Protein AF-A0A3Q0J6W7-F1 (afdb_monomer_lite)

Foldseek 3Di:
DVLLVVLLVVLLPVQLVVVVVVVVVVVVVVDDPVVVVVVVLVVVLVVSLVVLVVVLVVVCVVVVDDPDPVVSVVVSVVSSVSNSVSNVVSNVNSVVVSVVVVVVVVVVVVVVVVD

Structure (mmCIF, N/CA/C/O backbone):
data_AF-A0A3Q0J6W7-F1
#
_entry.id   AF-A0A3Q0J6W7-F1
#
loop_
_atom_site.group_PDB
_atom_site.id
_atom_site.type_symbol
_atom_site.label_atom_id
_atom_site.label_alt_id
_atom_site.label_comp_id
_atom_site.label_asym_id
_atom_site.label_entity_id
_atom_site.label_seq_id
_atom_site.pdbx_PDB_ins_code
_atom_site.Cartn_x
_atom_site.Cartn_y
_atom_site.Cartn_z
_atom_site.occupancy
_atom_site.B_iso_or_equiv
_atom_site.auth_seq_id
_atom_site.auth_comp_id
_atom_site.auth_asym_id
_atom_site.auth_atom_id
_atom_site.pdbx_PDB_model_num
ATOM 1 N N . MET A 1 1 ? -2.024 4.701 10.680 1.00 67.94 1 MET A N 1
ATOM 2 C CA . MET A 1 1 ? -0.547 4.806 10.658 1.00 67.94 1 MET A CA 1
ATOM 3 C C . MET A 1 1 ? 0.126 3.469 10.377 1.00 67.94 1 MET A C 1
ATOM 5 O O . MET A 1 1 ? 0.772 3.385 9.347 1.00 67.94 1 MET A O 1
ATOM 9 N N . PHE A 1 2 ? -0.080 2.411 11.178 1.00 83.62 2 PHE A N 1
ATOM 10 C CA . PHE A 1 2 ? 0.495 1.082 10.888 1.00 83.62 2 PHE A CA 1
ATOM 11 C C . PHE A 1 2 ? 0.123 0.547 9.491 1.00 83.62 2 PHE A C 1
ATOM 13 O O . PHE A 1 2 ? 1.011 0.288 8.691 1.00 83.62 2 PHE A O 1
ATOM 20 N N . LEU A 1 3 ? -1.176 0.513 9.156 1.00 83.94 3 LEU A N 1
ATOM 21 C CA . LEU A 1 3 ? -1.652 0.064 7.836 1.00 83.94 3 LEU A CA 1
ATOM 22 C C . LEU A 1 3 ? -1.074 0.857 6.652 1.00 83.94 3 LEU A C 1
ATOM 24 O O . LEU A 1 3 ? -0.881 0.316 5.569 1.00 83.94 3 LEU A O 1
ATOM 28 N N . MET A 1 4 ? -0.814 2.151 6.849 1.00 87.31 4 MET A N 1
ATOM 29 C CA . MET A 1 4 ? -0.234 3.003 5.810 1.00 87.31 4 MET A CA 1
ATOM 30 C C . MET A 1 4 ? 1.231 2.641 5.598 1.00 87.31 4 MET A C 1
ATOM 32 O O . MET A 1 4 ? 1.661 2.432 4.472 1.00 87.31 4 MET A O 1
ATOM 36 N N . PHE A 1 5 ? 1.983 2.500 6.691 1.00 87.88 5 PHE A N 1
ATOM 37 C CA . PHE A 1 5 ? 3.388 2.119 6.632 1.00 87.88 5 PHE A CA 1
ATOM 38 C C . PHE A 1 5 ? 3.582 0.763 5.946 1.00 87.88 5 PHE A C 1
ATOM 40 O O . PHE A 1 5 ? 4.446 0.644 5.083 1.00 87.88 5 PHE A O 1
ATOM 47 N N . THR A 1 6 ? 2.746 -0.229 6.267 1.00 86.94 6 THR A N 1
ATOM 48 C CA . THR A 1 6 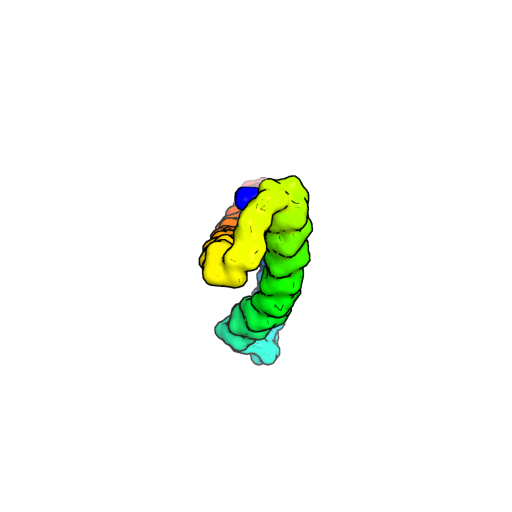? 2.811 -1.554 5.635 1.00 86.94 6 THR A CA 1
ATOM 49 C C . THR A 1 6 ? 2.435 -1.523 4.154 1.00 86.94 6 THR A C 1
ATOM 51 O O . THR A 1 6 ? 3.069 -2.207 3.362 1.00 86.94 6 THR A O 1
ATOM 54 N N . ALA A 1 7 ? 1.431 -0.725 3.766 1.00 87.38 7 ALA A N 1
ATOM 55 C CA . ALA A 1 7 ? 1.035 -0.578 2.361 1.00 87.38 7 ALA A CA 1
ATOM 56 C C . ALA A 1 7 ? 2.082 0.193 1.540 1.00 87.38 7 ALA A C 1
ATOM 58 O O . ALA A 1 7 ? 2.316 -0.104 0.372 1.00 87.38 7 ALA A O 1
ATOM 59 N N . LEU A 1 8 ? 2.731 1.186 2.151 1.00 88.75 8 LEU A N 1
ATOM 60 C CA . LEU A 1 8 ? 3.812 1.935 1.522 1.00 88.75 8 LEU A CA 1
ATOM 61 C C . LEU A 1 8 ? 5.037 1.039 1.299 1.00 88.75 8 LEU A C 1
ATOM 63 O O . LEU A 1 8 ? 5.608 1.040 0.211 1.00 88.75 8 LEU A O 1
ATOM 67 N N . SER A 1 9 ? 5.445 0.280 2.320 1.00 86.44 9 SER A N 1
ATOM 68 C CA . SER A 1 9 ? 6.650 -0.549 2.252 1.00 86.4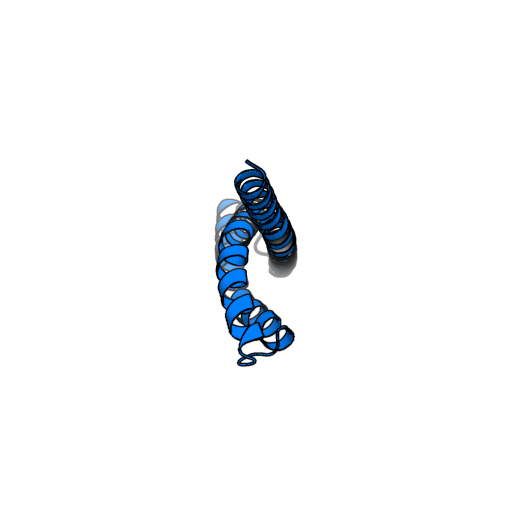4 9 SER A CA 1
ATOM 69 C C . SER A 1 9 ? 6.513 -1.708 1.268 1.00 86.44 9 SER A C 1
ATOM 71 O O . SER A 1 9 ? 7.465 -1.979 0.537 1.00 86.44 9 SER A O 1
ATOM 73 N N . SER A 1 10 ? 5.342 -2.352 1.196 1.00 85.12 10 SER A N 1
ATOM 74 C CA . SER A 1 10 ? 5.090 -3.405 0.207 1.00 85.12 10 SER A CA 1
ATOM 75 C C . SER A 1 10 ? 5.153 -2.856 -1.219 1.00 85.12 10 SER A C 1
ATOM 77 O O . SER A 1 10 ? 5.834 -3.430 -2.065 1.00 85.12 10 SER A O 1
ATOM 79 N N . MET A 1 11 ? 4.525 -1.705 -1.474 1.00 87.62 11 MET A N 1
ATOM 80 C CA . MET A 1 11 ? 4.504 -1.103 -2.808 1.00 87.62 11 MET A CA 1
ATOM 81 C C . MET A 1 11 ? 5.871 -0.595 -3.258 1.00 87.62 11 MET A C 1
ATOM 83 O O . MET A 1 11 ? 6.240 -0.795 -4.409 1.00 87.62 11 MET A O 1
ATOM 87 N N . ILE A 1 12 ? 6.667 -0.002 -2.368 1.00 88.25 12 ILE A N 1
ATOM 88 C CA . ILE A 1 12 ? 8.011 0.483 -2.724 1.00 88.25 12 ILE A CA 1
ATOM 89 C C . ILE A 1 12 ? 8.914 -0.646 -3.245 1.00 88.25 12 ILE A C 1
ATOM 91 O O . ILE A 1 12 ? 9.763 -0.390 -4.095 1.00 88.25 12 ILE A O 1
ATOM 95 N N . ILE A 1 13 ? 8.742 -1.874 -2.747 1.00 86.31 13 ILE A N 1
ATOM 96 C CA . ILE A 1 13 ? 9.583 -3.020 -3.116 1.00 86.31 13 ILE A CA 1
ATOM 97 C C . ILE A 1 13 ? 9.010 -3.766 -4.322 1.00 86.31 13 ILE A C 1
ATOM 99 O O . ILE A 1 13 ? 9.744 -4.060 -5.262 1.00 86.31 13 ILE A O 1
ATOM 103 N N . THR A 1 14 ? 7.714 -4.078 -4.308 1.00 84.38 14 THR A N 1
ATOM 104 C CA . THR A 1 14 ? 7.096 -4.932 -5.333 1.00 84.38 14 THR A CA 1
ATOM 105 C C . THR A 1 14 ? 6.978 -4.224 -6.681 1.00 84.38 14 THR A C 1
ATOM 107 O O . THR A 1 14 ? 7.259 -4.812 -7.723 1.00 84.38 14 THR A O 1
ATOM 110 N N . TYR A 1 15 ? 6.626 -2.938 -6.680 1.00 82.19 15 TYR A N 1
ATOM 111 C CA . TYR A 1 15 ? 6.359 -2.205 -7.915 1.00 82.19 15 TYR A CA 1
ATOM 112 C C . TYR A 1 15 ? 7.563 -2.049 -8.866 1.00 82.19 15 TYR A C 1
ATOM 114 O O . TYR A 1 15 ? 7.377 -2.250 -10.067 1.00 82.19 15 TYR A O 1
ATOM 122 N N . PRO A 1 16 ? 8.794 -1.721 -8.412 1.00 82.38 16 PRO A N 1
ATOM 123 C CA . PRO A 1 16 ? 9.947 -1.662 -9.316 1.00 82.38 16 PRO A CA 1
ATOM 124 C C . PRO A 1 16 ? 10.291 -3.028 -9.932 1.00 82.38 16 PRO A C 1
ATOM 126 O O . PRO A 1 16 ? 10.676 -3.089 -11.097 1.00 82.38 16 PRO A O 1
ATOM 129 N N . LEU A 1 17 ? 10.082 -4.130 -9.201 1.00 81.94 17 LEU A N 1
ATOM 130 C CA . LEU A 1 17 ? 10.310 -5.489 -9.713 1.00 81.94 17 LEU A CA 1
ATOM 131 C C . LEU A 1 17 ? 9.356 -5.826 -10.872 1.00 81.94 17 LEU A C 1
ATOM 133 O O . LEU A 1 17 ? 9.775 -6.364 -11.897 1.00 81.94 17 LEU A O 1
ATOM 137 N N . GLU A 1 18 ? 8.077 -5.477 -10.737 1.00 80.62 18 GLU A N 1
ATOM 138 C CA . GLU A 1 18 ? 7.068 -5.690 -11.784 1.00 80.62 18 GLU A CA 1
ATOM 139 C C . GLU A 1 18 ? 7.229 -4.730 -12.974 1.00 80.62 18 GLU A C 1
ATOM 141 O O . GLU A 1 18 ? 6.898 -5.061 -14.122 1.00 80.62 18 GLU A O 1
ATOM 146 N N . PHE A 1 19 ? 7.773 -3.538 -12.723 1.00 79.50 19 PHE A N 1
ATOM 147 C CA . PHE A 1 19 ? 8.000 -2.531 -13.753 1.00 79.50 19 PHE A CA 1
ATOM 148 C C . PHE A 1 19 ? 9.010 -2.996 -14.811 1.00 79.50 19 PHE A C 1
ATOM 150 O O . PHE A 1 19 ? 8.788 -2.784 -16.008 1.00 79.50 19 PHE A O 1
ATOM 157 N N . GLU A 1 20 ? 10.081 -3.691 -14.414 1.00 76.50 20 GLU A N 1
ATOM 158 C CA . GLU A 1 20 ? 11.058 -4.235 -15.366 1.00 76.50 20 GLU A CA 1
ATOM 159 C C . GLU A 1 20 ? 10.438 -5.248 -16.339 1.00 76.50 20 GLU A C 1
ATOM 161 O O . GLU A 1 20 ? 10.773 -5.254 -17.530 1.00 76.50 20 GLU A O 1
ATOM 166 N N . ILE A 1 21 ? 9.526 -6.087 -15.842 1.00 79.69 21 ILE A N 1
ATOM 167 C CA . ILE A 1 21 ? 8.811 -7.095 -16.636 1.00 79.69 21 ILE A CA 1
ATOM 168 C C . ILE A 1 21 ? 7.883 -6.387 -17.627 1.00 79.69 21 ILE A C 1
ATOM 170 O O . ILE A 1 21 ? 7.964 -6.621 -18.836 1.00 79.69 21 ILE A O 1
ATOM 174 N N . THR A 1 22 ? 7.101 -5.423 -17.136 1.00 74.88 22 THR A N 1
ATOM 175 C CA . THR A 1 22 ? 6.185 -4.615 -17.956 1.00 74.88 22 THR A CA 1
ATOM 176 C C . THR A 1 22 ? 6.926 -3.870 -19.066 1.00 74.88 22 THR A C 1
ATOM 178 O O . THR A 1 22 ? 6.455 -3.803 -20.203 1.00 74.88 22 THR A O 1
ATOM 181 N N . ARG A 1 23 ? 8.123 -3.339 -18.782 1.00 77.69 23 ARG A N 1
ATOM 182 C CA . ARG A 1 23 ? 8.951 -2.653 -19.784 1.00 77.69 23 ARG A CA 1
ATOM 183 C C . ARG A 1 23 ? 9.339 -3.583 -20.935 1.00 77.69 23 ARG A C 1
ATOM 185 O O . ARG A 1 23 ? 9.332 -3.151 -22.089 1.00 77.69 23 ARG A O 1
ATOM 192 N N . ARG A 1 24 ? 9.668 -4.847 -20.641 1.00 80.81 24 ARG A N 1
ATOM 193 C CA . ARG A 1 24 ? 10.022 -5.858 -21.655 1.00 80.81 24 ARG A CA 1
ATOM 194 C C . ARG A 1 24 ? 8.805 -6.255 -22.492 1.00 80.81 24 ARG A C 1
ATOM 196 O O . ARG A 1 24 ? 8.892 -6.276 -23.718 1.00 80.81 24 ARG A O 1
ATOM 203 N N . GLU A 1 25 ? 7.665 -6.497 -21.852 1.00 82.25 25 GLU A N 1
ATOM 204 C CA . GLU A 1 25 ? 6.422 -6.873 -22.540 1.00 82.25 25 GLU A CA 1
ATOM 205 C C . GLU A 1 25 ? 5.839 -5.735 -23.386 1.00 82.25 25 GLU A C 1
ATOM 207 O O . GLU A 1 25 ? 5.304 -5.975 -24.473 1.00 82.25 25 GLU A O 1
ATOM 212 N N . HIS A 1 26 ? 6.000 -4.485 -22.939 1.00 80.88 26 HIS A N 1
ATOM 213 C CA . HIS A 1 26 ? 5.602 -3.315 -23.713 1.00 80.88 26 HIS A CA 1
ATOM 214 C C . HIS A 1 26 ? 6.448 -3.140 -24.979 1.00 80.88 26 HIS A C 1
ATOM 216 O O . HIS A 1 26 ? 5.894 -2.883 -26.050 1.00 80.88 26 HIS A O 1
ATOM 222 N N . PHE A 1 27 ? 7.770 -3.336 -24.889 1.00 78.38 27 PHE A N 1
ATOM 223 C CA . PHE A 1 27 ? 8.652 -3.335 -26.065 1.00 78.38 27 PHE A CA 1
ATOM 224 C C . PHE A 1 27 ? 8.264 -4.421 -27.076 1.00 78.38 27 PHE A C 1
ATOM 226 O O . PHE A 1 27 ? 8.374 -4.211 -28.282 1.00 78.38 27 PHE A O 1
ATOM 233 N N . ASN A 1 28 ? 7.737 -5.544 -26.586 1.00 84.75 28 ASN A N 1
ATOM 234 C CA . ASN A 1 28 ? 7.216 -6.635 -27.403 1.00 84.75 28 ASN A CA 1
ATOM 235 C C . ASN A 1 28 ? 5.745 -6.440 -27.847 1.00 84.75 28 ASN A C 1
ATOM 237 O O . ASN A 1 28 ? 5.159 -7.337 -28.449 1.00 84.75 28 ASN A O 1
ATOM 241 N N . ARG A 1 29 ? 5.128 -5.280 -27.555 1.00 77.62 29 ARG A N 1
ATOM 242 C CA . ARG A 1 29 ? 3.734 -4.914 -27.895 1.00 77.62 29 ARG A CA 1
ATOM 243 C C . ARG A 1 29 ? 2.650 -5.901 -27.425 1.00 77.62 29 ARG A C 1
ATOM 245 O O . ARG A 1 29 ? 1.540 -5.867 -27.951 1.00 77.62 29 ARG A O 1
ATOM 252 N N . TRP A 1 30 ? 2.921 -6.734 -26.422 1.00 76.75 30 TRP A N 1
ATOM 253 C CA . TRP A 1 30 ? 1.927 -7.684 -25.903 1.00 76.75 30 TRP A CA 1
ATOM 254 C C . TRP A 1 30 ? 0.816 -7.007 -25.089 1.00 76.75 30 TRP A C 1
ATOM 256 O O . TRP A 1 30 ? -0.337 -7.422 -25.185 1.00 76.75 30 TRP A O 1
ATOM 266 N N . PHE A 1 31 ? 1.125 -5.923 -24.364 1.00 73.19 31 PHE A N 1
ATOM 267 C CA . PHE A 1 31 ? 0.145 -5.186 -23.559 1.00 73.19 31 PHE A CA 1
ATOM 268 C C . PHE A 1 31 ? 0.259 -3.660 -23.695 1.00 73.19 31 PHE A C 1
ATOM 270 O O . PHE A 1 31 ? 1.339 -3.075 -23.831 1.00 73.19 31 PHE A O 1
ATOM 277 N N . SER A 1 32 ? -0.898 -2.993 -23.625 1.00 80.12 32 SER A N 1
ATOM 278 C CA . SER A 1 32 ? -0.987 -1.537 -23.478 1.00 80.12 32 SER A CA 1
ATOM 279 C C . SER A 1 32 ? -0.702 -1.152 -22.026 1.00 80.12 32 SER A C 1
ATOM 281 O O . SER A 1 32 ? -1.363 -1.674 -21.127 1.00 80.12 32 SER A O 1
ATOM 283 N N . LEU A 1 33 ? 0.219 -0.203 -21.794 1.00 76.94 33 LEU A N 1
ATOM 284 C CA . LEU A 1 33 ? 0.591 0.265 -20.445 1.00 76.94 33 LEU A CA 1
ATOM 285 C C . LEU A 1 33 ? -0.641 0.584 -19.589 1.00 76.94 33 LEU A C 1
ATOM 287 O O . LEU A 1 33 ? -0.727 0.182 -18.436 1.00 76.94 33 LEU A O 1
ATOM 291 N N . LYS A 1 34 ? -1.624 1.285 -20.167 1.00 83.06 34 LYS A N 1
ATOM 292 C CA . LYS A 1 34 ? -2.824 1.730 -19.443 1.00 83.06 34 LYS A CA 1
ATOM 293 C C . LYS A 1 34 ? -3.663 0.562 -18.925 1.00 83.06 34 LYS A C 1
ATOM 295 O O . LYS A 1 34 ? -4.193 0.643 -17.824 1.00 83.06 34 LYS A O 1
ATOM 300 N N . ALA A 1 35 ? -3.786 -0.503 -19.717 1.00 84.06 35 ALA A N 1
ATOM 301 C CA . ALA A 1 35 ? -4.561 -1.678 -19.336 1.00 84.06 35 ALA A CA 1
ATOM 302 C C . ALA A 1 35 ? -3.880 -2.440 -18.193 1.00 84.06 35 ALA A C 1
ATOM 304 O O . ALA A 1 35 ? -4.562 -2.868 -17.269 1.00 84.06 35 ALA A O 1
ATOM 305 N N . TYR A 1 36 ? -2.546 -2.528 -18.221 1.00 83.25 36 TYR A N 1
ATOM 306 C CA . TYR A 1 36 ? -1.761 -3.134 -17.148 1.00 83.25 36 TYR A CA 1
ATOM 307 C C . TYR A 1 36 ? -1.935 -2.378 -15.825 1.00 83.25 36 TYR A C 1
ATOM 309 O O . TYR A 1 36 ? -2.362 -2.965 -14.837 1.00 83.25 36 TYR A O 1
ATOM 317 N N . TYR A 1 37 ? -1.729 -1.054 -15.827 1.00 80.75 37 TYR A N 1
ATOM 318 C CA . TYR A 1 37 ? -1.891 -0.233 -14.620 1.00 80.75 37 TYR A CA 1
ATOM 319 C C . TYR A 1 37 ? -3.290 -0.340 -14.003 1.00 80.75 37 TYR A C 1
ATOM 321 O O . TYR A 1 37 ? -3.421 -0.419 -12.782 1.00 80.75 37 TYR A O 1
ATOM 329 N N . LEU A 1 38 ? -4.336 -0.357 -14.836 1.00 85.56 38 LEU A N 1
ATOM 330 C CA . LEU A 1 38 ? -5.709 -0.526 -14.361 1.00 85.56 38 LEU A CA 1
ATOM 331 C C . LEU A 1 38 ? -5.955 -1.930 -13.803 1.00 85.56 38 LEU A C 1
ATOM 333 O O . LEU A 1 38 ? -6.594 -2.054 -12.762 1.00 85.56 38 LEU A O 1
ATOM 337 N N . ALA A 1 39 ? -5.444 -2.974 -14.459 1.00 87.56 39 ALA A N 1
ATOM 338 C CA . ALA A 1 39 ? -5.598 -4.348 -13.992 1.00 87.56 39 ALA A CA 1
ATOM 339 C C . ALA A 1 39 ? -4.930 -4.557 -12.626 1.00 87.56 39 ALA A C 1
ATOM 341 O O . ALA A 1 39 ? -5.568 -5.096 -11.721 1.00 87.56 39 ALA A O 1
ATOM 342 N N . THR A 1 40 ? -3.701 -4.063 -12.446 1.00 83.31 40 THR A N 1
ATOM 343 C CA . THR A 1 40 ? -2.980 -4.147 -11.168 1.00 83.31 40 THR A CA 1
ATOM 344 C C . THR A 1 40 ? -3.708 -3.374 -10.066 1.00 83.31 40 THR A C 1
ATOM 346 O O . THR A 1 40 ? -3.963 -3.929 -9.002 1.00 83.31 40 THR A O 1
ATOM 349 N N . MET A 1 41 ? -4.166 -2.141 -10.335 1.00 85.12 41 MET A N 1
ATOM 350 C CA . MET A 1 41 ? -4.963 -1.383 -9.356 1.00 85.12 41 MET A CA 1
ATOM 351 C C . MET A 1 41 ? -6.241 -2.120 -8.938 1.00 85.12 41 MET A C 1
ATOM 353 O O . MET A 1 41 ? -6.578 -2.151 -7.756 1.00 85.12 41 MET A O 1
ATOM 357 N N . VAL A 1 42 ? -6.966 -2.710 -9.892 1.00 89.12 42 VAL A N 1
ATOM 358 C CA . VAL A 1 42 ? -8.216 -3.430 -9.603 1.00 89.12 42 VAL A CA 1
ATOM 359 C C . VAL A 1 42 ? -7.955 -4.712 -8.811 1.00 89.12 42 VAL A C 1
ATOM 361 O O . VAL A 1 42 ? -8.755 -5.044 -7.937 1.00 89.12 42 VAL A O 1
ATOM 364 N N . ALA A 1 43 ? -6.846 -5.407 -9.073 1.00 89.50 43 ALA A N 1
ATOM 365 C CA . ALA A 1 43 ? -6.456 -6.605 -8.332 1.00 89.50 43 ALA A CA 1
ATOM 366 C C . ALA A 1 43 ? -6.093 -6.303 -6.865 1.00 89.50 43 ALA A C 1
ATOM 368 O O . ALA A 1 43 ? -6.392 -7.108 -5.980 1.00 89.50 43 ALA A O 1
ATOM 369 N N . ASP A 1 44 ? -5.522 -5.129 -6.594 1.00 86.81 44 ASP A N 1
ATOM 370 C CA . ASP A 1 44 ? -5.071 -4.750 -5.254 1.00 86.81 44 ASP A CA 1
ATOM 371 C C . ASP A 1 44 ? -6.195 -4.263 -4.322 1.00 86.81 44 ASP A C 1
ATOM 373 O O . ASP A 1 44 ? -6.158 -4.511 -3.112 1.00 86.81 44 ASP A O 1
ATOM 377 N N . ILE A 1 45 ? -7.218 -3.587 -4.860 1.00 89.44 45 ILE A N 1
ATOM 378 C CA . ILE A 1 45 ? -8.355 -3.050 -4.086 1.00 89.44 45 ILE A CA 1
ATOM 379 C C . ILE A 1 45 ? -9.032 -4.091 -3.166 1.00 89.44 45 ILE A C 1
ATOM 381 O O . ILE A 1 45 ? -9.218 -3.783 -1.983 1.00 89.44 45 ILE A O 1
ATOM 385 N N . PRO A 1 46 ? -9.417 -5.302 -3.624 1.00 90.75 46 PRO A N 1
ATOM 386 C CA . PRO A 1 46 ? -10.110 -6.267 -2.768 1.00 90.75 46 PRO A CA 1
ATOM 387 C C . PRO A 1 46 ? -9.229 -6.771 -1.621 1.00 90.75 46 PRO A C 1
ATOM 389 O O . PRO A 1 46 ? -9.704 -6.892 -0.489 1.00 90.75 46 PRO A O 1
ATOM 392 N N . VAL A 1 47 ? -7.942 -7.013 -1.887 1.00 88.75 47 VAL A N 1
ATOM 393 C CA . VAL A 1 47 ? -6.978 -7.452 -0.867 1.00 88.75 47 VAL A CA 1
ATOM 394 C C . VAL A 1 47 ? -6.783 -6.349 0.176 1.00 88.75 47 VAL A C 1
ATOM 396 O O . VAL A 1 47 ? -6.845 -6.606 1.381 1.00 88.75 47 VAL A O 1
ATOM 399 N N . GLN A 1 48 ? -6.633 -5.101 -0.271 1.00 89.06 48 GLN A N 1
ATOM 400 C CA . GLN A 1 48 ? -6.465 -3.942 0.604 1.00 89.06 48 GLN A CA 1
ATOM 401 C C . GLN A 1 48 ? -7.694 -3.694 1.489 1.00 89.06 48 GLN A C 1
ATOM 403 O O . GLN A 1 48 ? -7.555 -3.392 2.683 1.00 89.06 48 GLN A O 1
ATOM 408 N N . LEU A 1 49 ? -8.897 -3.843 0.929 1.00 90.81 49 LEU A N 1
ATOM 409 C CA . LEU A 1 49 ? -10.149 -3.683 1.662 1.00 90.81 49 LEU A CA 1
ATOM 410 C C . LEU A 1 49 ? -10.281 -4.746 2.758 1.00 90.81 49 LEU A C 1
ATOM 412 O O . LEU A 1 49 ? -10.541 -4.403 3.911 1.00 90.81 49 LEU A O 1
ATOM 416 N N . LEU A 1 50 ? -10.028 -6.014 2.427 1.00 91.81 50 LEU A N 1
ATOM 417 C CA . LEU A 1 50 ? -10.129 -7.126 3.373 1.00 91.81 50 LEU A CA 1
ATOM 418 C C . LEU A 1 50 ? -9.161 -6.952 4.554 1.00 91.81 50 LEU A C 1
ATOM 420 O O . LEU A 1 50 ? -9.574 -7.046 5.712 1.00 91.81 50 LEU A O 1
ATOM 424 N N . CYS A 1 51 ? -7.903 -6.600 4.280 1.00 89.50 51 CYS A N 1
ATOM 425 C CA . CYS A 1 51 ? -6.906 -6.322 5.317 1.00 89.50 51 CYS A CA 1
ATOM 426 C C . CYS A 1 51 ? -7.306 -5.139 6.215 1.00 89.50 51 CYS A C 1
ATOM 428 O O . CYS A 1 51 ? -7.148 -5.196 7.437 1.00 89.50 51 CYS A O 1
ATOM 430 N N . THR A 1 52 ? -7.855 -4.074 5.622 1.00 90.94 52 THR A N 1
ATOM 431 C CA . THR A 1 52 ? -8.276 -2.875 6.362 1.00 90.94 52 THR A CA 1
ATOM 432 C C . THR A 1 52 ? -9.475 -3.171 7.263 1.00 90.94 52 THR A C 1
ATOM 434 O O . THR A 1 52 ? -9.478 -2.751 8.420 1.00 90.94 52 THR A O 1
ATOM 437 N N . VAL A 1 53 ? -10.459 -3.943 6.787 1.00 91.38 53 VAL A N 1
ATOM 438 C CA . VAL A 1 53 ? -11.633 -4.332 7.586 1.00 91.38 53 VAL A CA 1
ATOM 439 C C . VAL A 1 53 ? -11.221 -5.181 8.784 1.00 91.38 53 VAL A C 1
ATOM 441 O O . VAL A 1 53 ? -11.619 -4.861 9.903 1.00 91.38 53 VAL A O 1
ATOM 444 N N . ILE A 1 54 ? -10.389 -6.211 8.583 1.00 92.06 54 ILE A N 1
ATOM 445 C CA . ILE A 1 54 ? -9.918 -7.073 9.681 1.00 92.06 54 ILE A CA 1
ATOM 446 C C . ILE A 1 54 ? -9.220 -6.231 10.754 1.00 92.06 54 ILE A C 1
ATOM 448 O O . ILE A 1 54 ? -9.546 -6.339 11.935 1.00 92.06 54 ILE A O 1
ATOM 452 N N . TYR A 1 55 ? -8.321 -5.332 10.345 1.00 90.19 55 TYR A N 1
ATOM 453 C CA . TYR A 1 55 ? -7.623 -4.443 11.271 1.00 90.19 55 TYR A CA 1
ATOM 454 C C . TYR A 1 55 ? -8.579 -3.513 12.033 1.00 90.19 55 TYR A C 1
ATOM 456 O O . TYR A 1 55 ? -8.487 -3.405 13.257 1.00 90.19 55 TYR A O 1
ATOM 464 N N . CYS A 1 56 ? -9.511 -2.855 11.334 1.00 90.12 56 CYS A N 1
ATOM 465 C CA . CYS A 1 56 ? -10.479 -1.953 11.960 1.00 90.12 56 CYS A CA 1
ATOM 466 C C . CYS A 1 56 ? -11.359 -2.687 12.977 1.00 90.12 56 CYS A C 1
ATOM 468 O O . CYS A 1 56 ? -11.579 -2.161 14.066 1.00 90.12 56 CYS A O 1
ATOM 470 N N . VAL A 1 57 ? -11.810 -3.903 12.657 1.00 90.00 57 VAL A N 1
ATOM 471 C CA . VAL A 1 57 ? -12.604 -4.739 13.567 1.00 90.00 57 VAL A CA 1
ATOM 472 C C . VAL A 1 57 ? -11.804 -5.074 14.827 1.00 90.00 57 VAL A C 1
ATOM 474 O O . VAL A 1 57 ? -12.286 -4.837 15.935 1.00 90.00 57 VAL A O 1
ATOM 477 N N . THR A 1 58 ? -10.565 -5.556 14.692 1.00 90.62 58 THR A N 1
ATOM 478 C CA . THR A 1 58 ? -9.721 -5.906 15.847 1.00 90.62 58 THR A CA 1
ATOM 479 C C . THR A 1 58 ? -9.453 -4.705 16.756 1.00 90.62 58 THR A C 1
ATOM 481 O O . THR A 1 58 ? -9.609 -4.811 17.973 1.00 90.62 58 THR A O 1
ATOM 484 N N . VAL A 1 59 ? -9.088 -3.552 16.186 1.00 89.31 59 VAL A N 1
ATOM 485 C CA . VAL A 1 59 ? -8.816 -2.332 16.967 1.00 89.31 59 VAL A CA 1
ATOM 486 C C . VAL A 1 59 ? -10.068 -1.866 17.701 1.00 89.31 59 VAL A C 1
ATOM 488 O O . VAL A 1 59 ? -9.996 -1.525 18.879 1.00 89.31 59 VA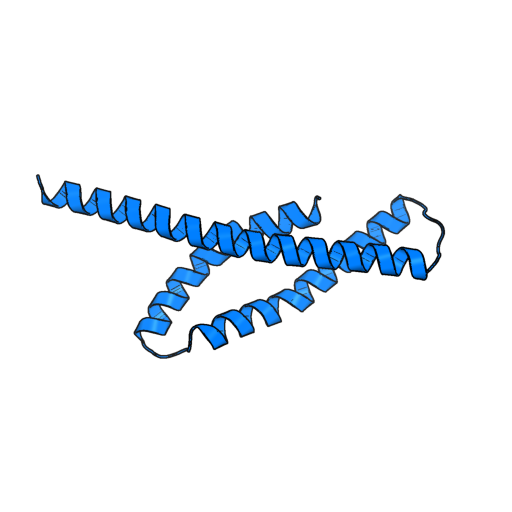L A O 1
ATOM 491 N N . TYR A 1 60 ? -11.223 -1.914 17.040 1.00 87.75 60 TYR A N 1
ATOM 492 C CA . TYR A 1 60 ? -12.484 -1.492 17.633 1.00 87.75 60 TYR A CA 1
ATOM 493 C C . TYR A 1 60 ? -12.885 -2.357 18.840 1.00 87.75 60 TYR A C 1
ATOM 495 O O . TYR A 1 60 ? -13.280 -1.822 19.880 1.00 87.75 60 TYR A O 1
ATOM 503 N N . PHE A 1 61 ? -12.691 -3.680 18.751 1.00 86.31 61 PHE A N 1
ATOM 504 C CA . PHE A 1 61 ? -12.903 -4.594 19.880 1.00 86.31 61 PHE A CA 1
ATOM 505 C C . PHE A 1 61 ? -11.957 -4.311 21.054 1.00 86.31 61 PHE A C 1
ATOM 507 O O . PHE A 1 61 ? -12.396 -4.292 22.206 1.00 86.31 61 PHE A O 1
ATOM 514 N N . ILE A 1 62 ? -10.673 -4.062 20.782 1.00 89.12 62 ILE A N 1
ATOM 515 C CA . ILE A 1 62 ? -9.672 -3.793 21.828 1.00 89.12 62 ILE A CA 1
ATOM 516 C C . ILE A 1 62 ? -9.938 -2.448 22.518 1.00 89.12 62 ILE A C 1
ATOM 518 O O . ILE A 1 62 ? -9.814 -2.342 23.738 1.00 89.12 62 ILE A O 1
ATOM 522 N N . SER A 1 63 ? -10.336 -1.425 21.760 1.00 87.06 63 SER A N 1
ATOM 523 C CA . SER A 1 63 ? -10.595 -0.081 22.286 1.00 87.06 63 SER A CA 1
ATOM 524 C C . SER A 1 63 ? -11.922 0.056 23.043 1.00 87.06 63 SER A C 1
ATOM 526 O O . SER A 1 63 ? -12.141 1.099 23.656 1.00 87.06 63 SER A O 1
ATOM 528 N N . LYS A 1 64 ? -12.795 -0.967 23.026 1.00 82.81 64 LYS A N 1
ATOM 529 C CA . LYS A 1 64 ? -14.117 -0.968 23.687 1.00 82.81 64 LYS A CA 1
ATOM 530 C C . LYS A 1 64 ? -14.964 0.272 23.357 1.00 82.81 64 LYS A C 1
ATOM 532 O O . LYS A 1 64 ? -15.622 0.837 24.230 1.00 82.81 64 LYS A O 1
ATOM 537 N N . GLN A 1 65 ? -14.927 0.723 22.103 1.00 77.75 65 GLN A N 1
ATOM 538 C CA . GLN A 1 65 ? -15.726 1.869 21.666 1.00 77.75 65 GLN A CA 1
ATOM 539 C C . GLN A 1 65 ? -17.227 1.518 21.601 1.00 77.75 65 GLN A C 1
ATOM 541 O O . GLN A 1 65 ? -17.575 0.364 21.343 1.00 77.75 65 GLN A O 1
ATOM 546 N N . PRO A 1 66 ? -18.125 2.491 21.857 1.00 78.31 66 PRO A N 1
ATOM 547 C CA . PRO A 1 66 ? -19.569 2.268 21.831 1.00 78.31 66 PRO A CA 1
ATOM 548 C C . PRO A 1 66 ? -20.027 1.868 20.427 1.00 78.31 66 PRO A C 1
ATOM 550 O O . PRO A 1 66 ? -19.726 2.584 19.473 1.00 78.31 66 PRO A O 1
ATOM 553 N N . LEU A 1 67 ? -20.766 0.753 20.349 1.00 74.25 67 LEU A N 1
ATOM 554 C CA . LEU A 1 67 ? -21.174 -0.008 19.155 1.00 74.25 67 LEU A CA 1
ATOM 555 C C . LEU A 1 67 ? -22.213 0.713 18.269 1.00 74.25 67 LEU A C 1
ATOM 557 O O . LEU A 1 67 ? -23.262 0.175 17.925 1.00 74.25 67 LEU A O 1
ATOM 561 N N . GLU A 1 68 ? -21.923 1.954 17.894 1.00 86.56 68 GLU A N 1
ATOM 562 C CA . GLU A 1 68 ? -22.706 2.724 16.930 1.00 86.56 68 GLU A CA 1
ATOM 563 C C . GLU A 1 68 ? -22.181 2.471 15.510 1.00 86.56 68 GLU A C 1
ATOM 565 O O . GLU A 1 68 ? -21.031 2.793 15.188 1.00 86.56 68 GLU A O 1
ATOM 570 N N . LEU A 1 69 ? -23.038 1.908 14.649 1.00 83.75 69 LEU A N 1
ATOM 571 C CA . LEU A 1 69 ? -22.693 1.548 13.267 1.00 83.75 69 LEU A CA 1
ATOM 572 C C . LEU A 1 69 ? -22.217 2.752 12.445 1.00 83.75 69 LEU A C 1
ATOM 574 O O . LEU A 1 69 ? -21.269 2.618 11.674 1.00 83.75 69 LEU A O 1
ATOM 578 N N . ASP A 1 70 ? -22.801 3.932 12.659 1.00 88.19 70 ASP A N 1
ATOM 579 C CA . ASP A 1 70 ? -22.430 5.150 11.929 1.00 88.19 70 ASP A CA 1
ATOM 580 C C . ASP A 1 70 ? -20.983 5.570 12.214 1.00 88.19 70 ASP A C 1
ATOM 582 O O . ASP A 1 70 ? -20.216 5.881 11.299 1.00 88.19 70 ASP A O 1
ATOM 586 N N . ARG A 1 71 ? -20.563 5.512 13.485 1.00 85.44 71 ARG A N 1
ATOM 587 C CA . ARG A 1 71 ? -19.189 5.854 13.883 1.00 85.44 71 ARG A CA 1
ATOM 588 C C . ARG A 1 71 ? -18.186 4.845 13.347 1.00 85.44 71 ARG A C 1
ATOM 590 O O . ARG A 1 71 ? -17.107 5.230 12.893 1.00 85.44 71 ARG A O 1
ATOM 597 N N . PHE A 1 72 ? -18.546 3.563 13.384 1.00 87.81 72 PHE A N 1
ATOM 598 C CA . PHE A 1 72 ? -17.717 2.503 12.824 1.00 87.81 72 PHE A CA 1
ATOM 599 C C . PHE A 1 72 ? -17.560 2.656 11.304 1.00 87.81 72 PHE A C 1
ATOM 601 O O . PHE A 1 72 ? -16.443 2.560 10.795 1.00 87.81 72 PHE A O 1
ATOM 608 N N . ALA A 1 73 ? -18.641 2.975 10.586 1.00 89.25 73 ALA A N 1
ATOM 609 C CA . ALA A 1 73 ? -18.611 3.196 9.143 1.00 89.25 73 ALA A CA 1
ATOM 610 C C . ALA A 1 73 ? -17.719 4.387 8.759 1.00 89.25 73 ALA A C 1
ATOM 612 O O . ALA A 1 73 ? -16.885 4.258 7.860 1.00 89.25 73 ALA A O 1
ATOM 613 N N . MET A 1 74 ? -17.826 5.517 9.470 1.00 90.12 74 MET A N 1
ATOM 614 C CA . MET A 1 74 ? -16.950 6.676 9.247 1.00 90.12 74 MET A CA 1
ATOM 615 C C . MET A 1 74 ? -15.475 6.331 9.497 1.00 90.12 74 MET A C 1
ATOM 617 O O . MET A 1 74 ? -14.609 6.692 8.700 1.00 90.12 74 MET A O 1
ATOM 621 N N . PHE A 1 75 ? -15.182 5.593 10.572 1.00 88.94 75 PHE A N 1
ATOM 622 C CA . PHE A 1 75 ? -13.822 5.161 10.893 1.00 88.94 75 PHE A CA 1
ATOM 623 C C . PHE A 1 75 ? -13.237 4.225 9.826 1.00 88.94 75 PHE A C 1
ATOM 625 O O . PHE A 1 75 ? -12.101 4.420 9.385 1.00 88.94 75 PHE A O 1
ATOM 632 N N . LEU A 1 76 ? -14.019 3.239 9.384 1.00 90.88 76 LEU A N 1
ATOM 633 C CA . LEU A 1 76 ? -13.630 2.291 8.342 1.00 90.88 76 LEU A CA 1
ATOM 634 C C . LEU A 1 76 ? -13.348 3.019 7.025 1.00 90.88 76 LEU A C 1
ATOM 636 O O . LEU A 1 76 ? -12.304 2.799 6.415 1.00 90.88 76 LEU A O 1
ATOM 640 N N . LEU A 1 77 ? -14.232 3.933 6.623 1.00 92.00 77 LEU A N 1
ATOM 641 C CA . LEU A 1 77 ? -14.102 4.708 5.391 1.00 92.00 77 LEU A CA 1
ATOM 642 C C . LEU A 1 77 ? -12.829 5.568 5.388 1.00 92.00 77 LEU A C 1
ATOM 644 O O . LEU A 1 77 ? -12.071 5.535 4.419 1.00 92.00 77 LEU A O 1
ATOM 648 N N . ILE A 1 78 ? -12.529 6.263 6.491 1.00 92.44 78 ILE A N 1
ATOM 649 C CA . ILE A 1 78 ? -11.281 7.034 6.633 1.00 92.44 78 ILE A CA 1
ATOM 650 C C . ILE A 1 78 ? -10.058 6.113 6.524 1.00 92.44 78 ILE A C 1
ATOM 652 O O . ILE A 1 78 ? -9.081 6.450 5.852 1.00 92.44 78 ILE A O 1
ATOM 656 N N . CYS A 1 79 ? -10.107 4.936 7.153 1.00 91.50 79 CYS A N 1
ATOM 657 C CA . CYS A 1 79 ? -9.010 3.970 7.111 1.00 91.50 79 CYS A CA 1
ATOM 658 C C . CYS A 1 79 ? -8.780 3.407 5.699 1.00 91.50 79 CYS A C 1
ATOM 660 O O . CYS A 1 79 ? -7.628 3.253 5.294 1.00 91.50 79 CYS A O 1
ATOM 662 N N . VAL A 1 80 ? -9.844 3.153 4.932 1.00 91.75 80 VAL A N 1
ATOM 663 C CA . VAL A 1 80 ? -9.754 2.727 3.525 1.00 91.75 80 VAL A CA 1
ATOM 664 C C . VAL A 1 80 ? -9.147 3.830 2.656 1.00 91.75 80 VAL A C 1
ATOM 666 O O . VAL A 1 80 ? -8.226 3.566 1.888 1.00 91.75 80 VAL A O 1
ATOM 669 N N . PHE A 1 81 ? -9.579 5.083 2.812 1.00 91.69 81 PHE A N 1
ATOM 670 C CA . PHE A 1 81 ? -8.985 6.188 2.053 1.00 91.69 81 PHE A CA 1
ATOM 671 C C . PHE A 1 81 ? -7.503 6.398 2.375 1.00 91.69 81 PHE A C 1
ATOM 673 O O . PHE A 1 81 ? -6.703 6.614 1.466 1.00 91.69 81 PHE A O 1
ATOM 680 N N . LEU A 1 82 ? -7.112 6.288 3.647 1.00 92.75 82 LEU A N 1
ATOM 681 C CA . LEU A 1 82 ? -5.711 6.414 4.060 1.00 92.75 82 LEU A CA 1
ATOM 682 C C . LEU A 1 82 ? -4.823 5.321 3.460 1.00 92.75 82 LEU A C 1
ATOM 684 O O . LEU A 1 82 ? -3.687 5.605 3.075 1.00 92.75 82 LEU A O 1
ATOM 688 N N . THR A 1 83 ? -5.310 4.082 3.390 1.00 91.25 83 THR A N 1
ATOM 689 C CA . THR A 1 83 ? -4.521 2.983 2.827 1.00 91.25 83 THR A CA 1
ATOM 690 C C . THR A 1 83 ? -4.396 3.082 1.314 1.00 91.25 83 THR A C 1
ATOM 692 O O . THR A 1 83 ? -3.280 2.964 0.813 1.00 91.25 83 THR A O 1
ATOM 695 N N . LEU A 1 84 ? -5.480 3.407 0.603 1.00 90.19 84 LEU A N 1
ATOM 696 C CA . LEU A 1 84 ? -5.446 3.662 -0.843 1.00 90.19 84 LEU A CA 1
ATOM 697 C C . LEU A 1 84 ? -4.519 4.835 -1.194 1.00 90.19 84 LEU A C 1
ATOM 699 O O . LEU A 1 84 ? -3.713 4.743 -2.120 1.00 90.19 84 LEU A O 1
ATOM 703 N N . TYR A 1 85 ? -4.571 5.920 -0.416 1.00 92.25 85 TYR A N 1
ATOM 704 C CA . TYR A 1 85 ? -3.663 7.054 -0.589 1.00 92.25 85 TYR A CA 1
ATOM 705 C C . TYR A 1 85 ? -2.194 6.644 -0.402 1.00 92.25 85 TYR A C 1
ATOM 707 O O . TYR A 1 85 ? -1.336 6.966 -1.225 1.00 92.25 85 TYR A O 1
ATOM 715 N N . SER A 1 86 ? -1.901 5.894 0.664 1.00 91.75 86 SER A N 1
ATOM 716 C CA . SER A 1 86 ? -0.546 5.422 0.959 1.00 91.75 86 SER A CA 1
ATOM 717 C C . SER A 1 86 ? -0.011 4.461 -0.104 1.00 91.75 86 SER A C 1
ATOM 719 O O . SER A 1 86 ? 1.165 4.524 -0.454 1.00 91.75 86 SER A O 1
ATOM 721 N N . GLN A 1 87 ? -0.871 3.594 -0.635 1.00 89.38 87 GLN A N 1
ATOM 722 C CA . GLN A 1 87 ? -0.541 2.677 -1.719 1.00 89.38 87 GLN A CA 1
ATOM 723 C C . GLN A 1 87 ? -0.146 3.449 -2.985 1.00 89.38 87 GLN A C 1
ATOM 725 O O . GLN A 1 87 ? 0.923 3.203 -3.539 1.00 89.38 87 GLN A O 1
ATOM 730 N N . GLY A 1 88 ? -0.939 4.453 -3.383 1.00 88.94 88 GLY A N 1
ATOM 731 C CA . GLY A 1 88 ? -0.619 5.319 -4.523 1.00 88.94 88 GLY A CA 1
ATOM 732 C C . GLY A 1 88 ? 0.707 6.069 -4.352 1.00 88.94 88 GLY A C 1
ATOM 733 O O . GLY A 1 88 ? 1.519 6.119 -5.276 1.00 88.94 88 GLY A O 1
ATOM 734 N N . MET A 1 89 ? 0.978 6.583 -3.149 1.00 91.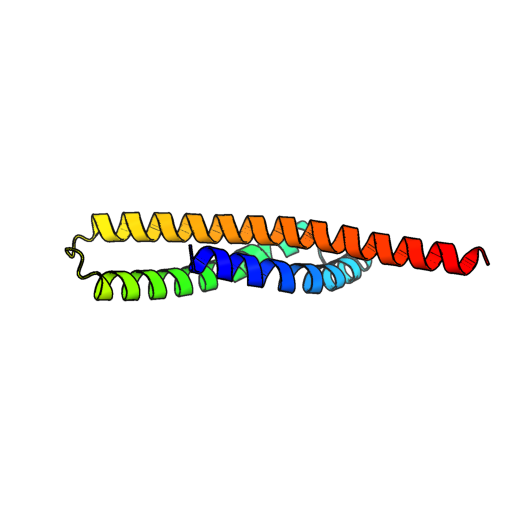31 89 MET A N 1
ATOM 735 C CA . MET A 1 89 ? 2.274 7.193 -2.829 1.00 91.31 89 MET A CA 1
ATOM 736 C C . MET A 1 89 ? 3.433 6.190 -2.927 1.00 91.31 89 MET A C 1
ATOM 738 O O . MET A 1 89 ? 4.500 6.543 -3.428 1.00 91.31 89 MET A O 1
ATOM 742 N N . GLY A 1 90 ? 3.231 4.943 -2.496 1.00 89.81 90 GLY A N 1
ATOM 743 C CA . GLY A 1 90 ? 4.237 3.881 -2.586 1.00 89.81 90 GLY A CA 1
ATOM 744 C C . GLY A 1 90 ? 4.618 3.558 -4.028 1.00 89.81 90 GLY A C 1
ATOM 745 O O . GLY A 1 90 ? 5.804 3.439 -4.331 1.00 89.81 90 GLY A O 1
ATOM 746 N N . VAL A 1 91 ? 3.633 3.524 -4.929 1.00 87.75 91 VAL A N 1
ATOM 747 C CA . VAL A 1 91 ? 3.853 3.343 -6.372 1.00 87.75 91 VAL A CA 1
ATOM 748 C C . VAL A 1 91 ? 4.680 4.488 -6.962 1.00 87.75 91 VAL A C 1
ATOM 750 O O . VAL A 1 91 ? 5.667 4.243 -7.655 1.00 87.75 91 VAL A O 1
ATOM 753 N N . LEU A 1 92 ? 4.323 5.742 -6.654 1.00 88.00 92 LEU A N 1
ATOM 754 C CA . LEU A 1 92 ? 5.060 6.919 -7.135 1.00 88.00 92 LEU A CA 1
ATOM 755 C C . LEU A 1 92 ? 6.523 6.897 -6.680 1.00 88.00 92 LEU A C 1
ATOM 757 O O . LEU A 1 92 ? 7.432 7.131 -7.477 1.00 88.00 92 LEU A O 1
ATOM 761 N N . VAL A 1 93 ? 6.758 6.592 -5.402 1.00 88.94 93 VAL A N 1
ATOM 762 C CA . VAL A 1 93 ? 8.112 6.495 -4.847 1.00 88.94 93 VAL A CA 1
ATOM 763 C C . VAL A 1 93 ? 8.875 5.321 -5.466 1.00 88.94 93 VAL A C 1
ATOM 765 O O . VAL A 1 93 ? 10.034 5.499 -5.841 1.00 88.94 93 VAL A O 1
ATOM 768 N N . GLY A 1 94 ? 8.234 4.162 -5.641 1.00 86.12 94 GLY A N 1
ATOM 769 C CA . GLY A 1 94 ? 8.825 2.987 -6.287 1.00 86.12 94 GLY A CA 1
ATOM 770 C C . GLY A 1 94 ? 9.313 3.277 -7.710 1.00 86.12 94 GLY A C 1
ATOM 771 O O . GLY A 1 94 ? 10.445 2.940 -8.053 1.00 86.12 94 GLY A O 1
ATOM 772 N N . MET A 1 95 ? 8.522 4.003 -8.508 1.00 82.94 95 MET A N 1
ATOM 773 C CA . MET A 1 95 ? 8.925 4.429 -9.857 1.00 82.94 95 MET A CA 1
ATOM 774 C C . MET A 1 95 ? 10.122 5.385 -9.850 1.00 82.94 95 MET A C 1
ATOM 776 O O . MET A 1 95 ? 11.029 5.261 -10.671 1.00 82.94 95 MET A O 1
ATOM 780 N N . ILE A 1 96 ? 10.146 6.352 -8.927 1.00 85.69 96 ILE A N 1
ATOM 781 C CA . ILE A 1 96 ? 11.259 7.309 -8.824 1.00 85.69 96 ILE A CA 1
ATOM 782 C C . ILE A 1 96 ? 12.563 6.587 -8.458 1.00 85.69 96 ILE A C 1
ATOM 784 O O . ILE A 1 96 ? 13.633 6.962 -8.947 1.00 85.69 96 ILE A O 1
ATOM 788 N N . LEU A 1 97 ? 12.491 5.577 -7.589 1.00 81.31 97 LEU A N 1
ATOM 789 C CA . LEU A 1 97 ? 13.656 4.794 -7.180 1.00 81.31 97 LEU A CA 1
ATOM 790 C C . LEU A 1 97 ? 14.226 3.968 -8.338 1.00 81.31 97 LEU A C 1
ATOM 792 O O . LEU A 1 97 ? 15.441 4.008 -8.534 1.00 81.31 97 LEU A O 1
ATOM 796 N N . ASP A 1 98 ? 13.381 3.314 -9.140 1.00 77.56 98 ASP A N 1
ATOM 797 C CA . ASP A 1 98 ? 13.817 2.571 -10.334 1.00 77.56 98 ASP A CA 1
ATOM 798 C C . ASP A 1 98 ? 14.623 3.458 -11.299 1.00 77.56 98 ASP A C 1
ATOM 800 O O . ASP A 1 98 ? 15.745 3.126 -11.687 1.00 77.56 98 ASP A O 1
ATOM 804 N N . VAL A 1 99 ? 14.118 4.663 -11.592 1.00 70.06 99 VAL A N 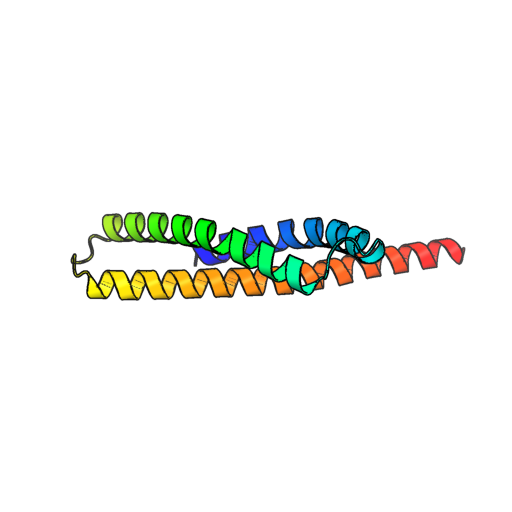1
ATOM 805 C CA . VAL A 1 99 ? 14.802 5.626 -12.474 1.00 70.06 99 VAL A CA 1
ATOM 806 C C . VAL A 1 99 ? 16.179 6.018 -11.930 1.00 70.06 99 VAL A C 1
ATOM 808 O O . VAL A 1 99 ? 17.145 6.128 -12.689 1.00 70.06 99 VAL A O 1
ATOM 811 N N . LYS A 1 100 ? 16.299 6.226 -10.614 1.00 68.81 100 LYS A N 1
ATOM 812 C CA . LYS A 1 100 ? 17.580 6.581 -9.986 1.00 68.81 100 LYS A CA 1
ATOM 813 C C . LYS A 1 100 ? 18.579 5.433 -10.063 1.00 68.81 100 LYS A C 1
ATOM 815 O O . LYS A 1 100 ? 19.728 5.661 -10.432 1.00 68.81 100 LYS A O 1
ATOM 820 N N . VAL A 1 101 ? 18.141 4.216 -9.749 1.00 71.81 101 VAL A N 1
ATOM 821 C CA . VAL A 1 101 ? 18.989 3.020 -9.786 1.00 71.81 101 VAL A CA 1
ATOM 822 C C . VAL A 1 101 ? 19.451 2.737 -11.219 1.00 71.81 101 VAL A C 1
ATOM 824 O O . VAL A 1 101 ? 20.650 2.575 -11.453 1.00 71.81 101 VAL A O 1
ATOM 827 N N . GLY A 1 102 ? 18.547 2.796 -12.200 1.00 67.81 102 GLY A N 1
ATOM 828 C CA . GLY A 1 102 ? 18.885 2.640 -13.617 1.00 67.81 102 GLY A CA 1
ATOM 829 C C . GLY A 1 102 ? 19.884 3.686 -14.130 1.00 67.81 102 GLY A C 1
ATOM 830 O O . GLY A 1 102 ? 20.809 3.348 -14.873 1.00 67.81 102 GLY A O 1
ATOM 831 N N . ASN A 1 103 ? 19.755 4.944 -13.698 1.00 67.88 103 ASN A N 1
ATOM 832 C CA . ASN A 1 103 ? 20.708 5.998 -14.058 1.00 67.88 103 ASN A CA 1
ATOM 833 C C . ASN A 1 103 ? 22.104 5.750 -13.472 1.00 67.88 103 ASN A C 1
ATOM 835 O O . ASN A 1 103 ? 23.087 5.905 -14.194 1.00 67.88 103 ASN A O 1
ATOM 839 N N . ILE A 1 104 ? 22.195 5.295 -12.219 1.00 74.56 104 ILE A N 1
ATOM 840 C CA . ILE A 1 104 ? 23.474 4.970 -11.571 1.00 74.56 104 ILE A CA 1
ATOM 841 C C . ILE A 1 104 ? 24.194 3.838 -12.320 1.00 74.56 104 ILE A C 1
ATOM 843 O O . ILE A 1 104 ? 25.378 3.960 -12.633 1.00 74.56 104 ILE A O 1
ATOM 847 N N . TYR A 1 105 ? 23.489 2.760 -12.686 1.00 69.00 105 TYR A N 1
ATOM 848 C CA . TYR A 1 105 ? 24.080 1.679 -13.490 1.00 69.00 105 TYR A CA 1
ATOM 849 C C . TYR A 1 105 ? 24.583 2.166 -14.853 1.00 69.00 105 TYR A C 1
ATOM 851 O O . TYR A 1 105 ? 25.657 1.757 -15.304 1.00 69.00 105 TYR A O 1
ATOM 859 N N . ARG A 1 106 ? 23.838 3.068 -15.501 1.00 61.72 106 ARG A N 1
ATOM 860 C CA . ARG A 1 106 ? 24.226 3.639 -16.795 1.00 61.72 106 ARG A CA 1
ATOM 861 C C . ARG A 1 106 ? 25.475 4.515 -16.689 1.00 61.72 106 ARG A C 1
ATOM 863 O O . ARG A 1 106 ? 26.345 4.435 -17.553 1.00 61.72 106 ARG A O 1
ATOM 870 N N . GLU A 1 107 ? 25.587 5.315 -15.634 1.00 71.56 107 GLU A N 1
ATOM 871 C CA . GLU A 1 107 ? 26.771 6.143 -15.375 1.00 71.56 107 GLU A CA 1
ATOM 872 C C . GLU A 1 107 ? 28.014 5.295 -15.074 1.00 71.56 107 GLU A C 1
ATOM 874 O O . GLU A 1 107 ? 29.078 5.555 -15.641 1.00 71.56 107 GLU A O 1
ATOM 879 N N . MET A 1 108 ? 27.880 4.233 -14.269 1.00 70.06 108 MET A N 1
ATOM 880 C CA . MET A 1 108 ? 28.982 3.300 -13.993 1.00 70.06 108 MET A CA 1
ATOM 881 C C . MET A 1 108 ? 29.470 2.583 -15.260 1.00 70.06 108 MET A C 1
ATOM 883 O O . MET A 1 108 ? 30.676 2.477 -15.485 1.00 70.06 108 MET A O 1
ATOM 887 N N . SER A 1 109 ? 28.550 2.138 -16.124 1.00 70.75 109 SER A N 1
ATOM 888 C CA . SER A 1 109 ? 28.903 1.537 -17.417 1.00 70.75 109 SER A CA 1
ATOM 889 C C . SER A 1 109 ? 29.656 2.524 -18.316 1.00 70.75 109 SER A C 1
ATOM 891 O O . SER A 1 109 ? 30.691 2.169 -18.880 1.00 70.75 109 SER A O 1
ATOM 893 N N . ASN A 1 110 ? 29.211 3.780 -18.394 1.00 66.94 110 ASN A N 1
ATOM 894 C CA . ASN A 1 110 ? 29.851 4.783 -19.245 1.00 66.94 110 ASN A CA 1
ATOM 895 C C . ASN A 1 110 ? 31.290 5.112 -18.796 1.00 66.94 110 ASN A C 1
ATOM 897 O O . ASN A 1 110 ? 32.165 5.328 -19.630 1.00 66.94 110 ASN A O 1
ATOM 901 N N . GLN A 1 111 ? 31.576 5.084 -17.489 1.00 66.94 111 GLN A N 1
ATOM 902 C CA . GLN A 1 111 ? 32.942 5.286 -16.988 1.00 66.94 111 GLN A CA 1
ATOM 903 C C . GLN A 1 111 ? 33.885 4.108 -17.255 1.00 66.94 111 GLN A C 1
ATOM 905 O O . GLN A 1 111 ? 35.089 4.318 -17.386 1.00 66.94 111 GLN A O 1
ATOM 910 N N . SER A 1 112 ? 33.362 2.885 -17.360 1.00 58.69 112 SER A N 1
ATOM 911 C CA . SER A 1 112 ? 34.171 1.705 -17.695 1.00 58.69 112 SER A CA 1
ATOM 912 C C . SER A 1 112 ? 34.588 1.631 -19.169 1.00 58.69 112 SER A C 1
ATOM 914 O O . SER A 1 112 ? 35.558 0.957 -19.480 1.00 58.69 112 SER A O 1
ATOM 916 N N . ILE A 1 113 ? 33.890 2.344 -20.062 1.00 60.53 113 ILE A N 1
ATOM 917 C CA . ILE A 1 113 ? 34.186 2.396 -21.507 1.00 60.53 113 ILE A CA 1
ATOM 918 C C . ILE A 1 113 ? 35.217 3.499 -21.833 1.00 60.53 113 ILE A C 1
ATOM 920 O O . ILE A 1 113 ? 35.826 3.492 -22.898 1.00 60.53 113 ILE A O 1
ATOM 924 N N . LEU A 1 114 ? 35.423 4.450 -20.916 1.00 56.78 114 LEU A N 1
ATOM 925 C CA . LEU A 1 114 ? 36.321 5.602 -21.083 1.00 56.78 114 LEU A CA 1
ATOM 926 C C . LEU A 1 114 ? 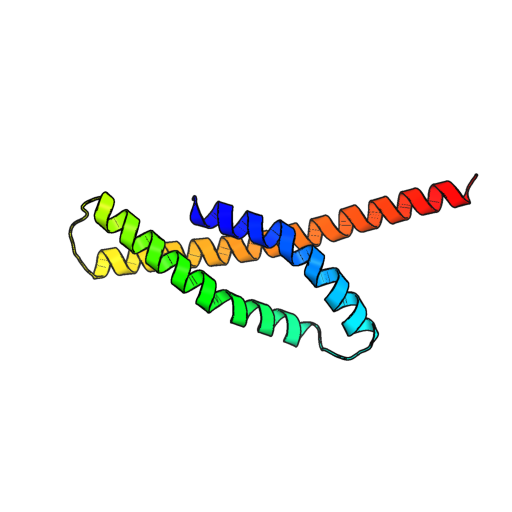37.727 5.398 -20.476 1.00 56.78 114 LEU A C 1
ATOM 928 O O . LEU A 1 114 ? 38.512 6.346 -20.451 1.00 56.78 114 LEU A O 1
ATOM 932 N N . LYS A 1 115 ? 38.050 4.196 -19.990 1.00 46.72 115 LYS A N 1
ATOM 933 C CA . LYS A 1 115 ? 39.395 3.785 -19.553 1.00 46.72 115 LYS A CA 1
ATOM 934 C C . LYS A 1 115 ? 39.904 2.659 -20.438 1.00 46.72 115 LYS A C 1
ATOM 936 O O . LYS A 1 115 ? 41.127 2.649 -20.686 1.00 46.72 115 LYS A O 1
#

Secondary structure (DSSP, 8-state):
-HHHHHHHHHHHHHHHHHHHHHHHHHHTTSS-HHHHHHHHHHHHHHHHHHHHHHHHHHHHHHHT----HHHHHHHHHHHHHHHHHHHHHHHHHHHHHHHHHHHHHHHHHHHHH--

Sequence (115 aa):
MFLMFTALSSMIITYPLEFEITRREHFNRWFSLKAYYLATMVADIPVQLLCTVIYCVTVYFISKQPLELDRFAMFLLICVFLTLYSQGMGVLVGMILDVKVGNIYREMSNQSILK

Organism: Diaphorina citri (NCBI:txid121845)

pLDDT: mean 82.8, std 8.88, range [46.72, 92.75]

InterPro domains:
  IPR013525 ABC-2 type transporter, transmembrane domain [PF01061] (1-97)
  IPR050352 ATP-binding cassette subfamily G transporters [PTHR48041] (1-100)

Radius of gyration: 19.64 Å; chains: 1; bounding box: 62×15×52 Å